Protein AF-A0A699V387-F1 (afdb_monomer_lite)

Foldseek 3Di:
DDPPVVVVVVVVCVPAPPCNPPVCVVCVVVDPPDDDPDPPDDPDDDDDDDDPPDDDDDDDDDDDDPVVVD

Organism: Tanacetum cinerariifolium (NCBI:txid118510)

Structure (mmCIF, N/CA/C/O backbone):
data_AF-A0A699V387-F1
#
_entry.id   AF-A0A699V387-F1
#
loop_
_atom_site.group_PDB
_atom_site.id
_atom_site.type_symbol
_atom_site.label_atom_id
_atom_site.label_alt_id
_atom_site.label_comp_id
_atom_site.label_asym_id
_atom_site.label_entity_id
_atom_site.label_seq_id
_atom_site.pdbx_PDB_ins_code
_atom_site.Cartn_x
_atom_site.Cartn_y
_atom_site.Cartn_z
_atom_site.occupancy
_atom_site.B_iso_or_equiv
_atom_site.auth_seq_id
_atom_site.auth_comp_id
_atom_site.auth_asym_id
_atom_site.auth_atom_id
_atom_site.pdbx_PDB_model_num
ATOM 1 N N . MET A 1 1 ? 2.594 28.339 33.530 1.00 42.16 1 MET A N 1
ATOM 2 C CA . MET A 1 1 ? 2.855 28.149 32.087 1.00 42.16 1 MET A CA 1
ATOM 3 C C . MET A 1 1 ? 1.872 27.109 31.562 1.00 42.16 1 MET A C 1
ATOM 5 O O . MET A 1 1 ? 1.604 26.158 32.275 1.00 42.16 1 MET A O 1
ATOM 9 N N . ALA A 1 2 ? 1.267 27.395 30.406 1.00 52.31 2 ALA A N 1
ATOM 10 C CA . ALA A 1 2 ? 0.179 26.711 29.690 1.00 52.31 2 ALA A CA 1
ATOM 11 C C . ALA A 1 2 ? -0.329 25.336 30.199 1.00 52.31 2 ALA A C 1
ATOM 13 O O . ALA A 1 2 ? 0.292 24.307 29.965 1.00 52.31 2 ALA A O 1
ATOM 14 N N . HIS A 1 3 ? -1.553 25.322 30.745 1.00 48.25 3 HIS A N 1
ATOM 15 C CA . HIS A 1 3 ? -2.400 24.121 30.913 1.00 48.25 3 HIS A CA 1
ATOM 16 C C . HIS A 1 3 ? -3.579 24.098 29.912 1.00 48.25 3 HIS A C 1
ATOM 18 O O . HIS A 1 3 ? -4.582 23.424 30.133 1.00 48.25 3 HIS A O 1
ATOM 24 N N . ILE A 1 4 ? -3.502 24.901 28.846 1.00 57.78 4 ILE A N 1
ATOM 25 C CA . ILE A 1 4 ? -4.651 25.249 27.988 1.00 57.78 4 ILE A CA 1
ATOM 26 C C . ILE A 1 4 ? -4.754 24.331 26.755 1.00 57.78 4 ILE A C 1
ATOM 28 O O . ILE A 1 4 ? -5.838 24.111 26.225 1.00 57.78 4 ILE A O 1
ATOM 32 N N . THR A 1 5 ? -3.651 23.706 26.343 1.00 52.12 5 THR A N 1
ATOM 33 C CA . THR A 1 5 ? -3.571 22.944 25.089 1.00 52.12 5 THR A CA 1
ATOM 34 C C . THR A 1 5 ? -4.201 21.551 25.134 1.00 52.12 5 THR A C 1
ATOM 36 O O . THR A 1 5 ? -4.490 21.002 24.078 1.00 52.12 5 THR A O 1
ATOM 39 N N . THR A 1 6 ? -4.475 20.969 26.306 1.00 55.28 6 THR A N 1
ATOM 40 C CA . THR A 1 6 ? -5.174 19.671 26.385 1.00 55.28 6 THR A CA 1
ATOM 41 C C . THR A 1 6 ? -6.687 19.834 26.275 1.00 55.28 6 THR A C 1
ATOM 43 O O . THR A 1 6 ? -7.331 19.095 25.536 1.00 55.28 6 THR A O 1
ATOM 46 N N . LYS A 1 7 ? -7.256 20.857 26.929 1.00 58.16 7 LYS A N 1
ATOM 47 C CA . LYS A 1 7 ? -8.704 21.112 26.915 1.00 58.16 7 LYS A CA 1
ATOM 48 C C . LYS A 1 7 ? -9.214 21.552 25.543 1.00 58.16 7 LYS A C 1
ATOM 50 O O . LYS A 1 7 ? -10.277 21.097 25.149 1.00 58.16 7 LYS A O 1
ATOM 55 N N . GLU A 1 8 ? -8.475 22.374 24.795 1.00 59.38 8 GLU A N 1
ATOM 56 C CA . GLU A 1 8 ? -8.900 22.799 23.447 1.00 59.38 8 GLU A CA 1
ATOM 57 C C . GLU A 1 8 ? -8.803 21.683 22.397 1.00 59.38 8 GLU A C 1
ATOM 59 O O . GLU A 1 8 ? -9.648 21.610 21.504 1.00 59.38 8 GLU A O 1
ATOM 64 N N . VAL A 1 9 ? -7.803 20.797 22.497 1.00 59.44 9 VAL A N 1
ATOM 65 C CA . VAL A 1 9 ? -7.677 19.627 21.609 1.00 59.44 9 VAL A CA 1
ATOM 66 C C . VAL A 1 9 ? -8.771 18.605 21.918 1.00 59.44 9 VAL A C 1
ATOM 68 O O . VAL A 1 9 ? -9.390 18.075 20.997 1.00 59.44 9 VAL A O 1
ATOM 71 N N . GLU A 1 10 ? -9.081 18.390 23.198 1.00 57.59 10 GLU A N 1
ATOM 72 C CA . GLU A 1 10 ? -10.172 17.512 23.621 1.00 57.59 10 GLU A CA 1
ATOM 73 C C . GLU A 1 10 ? -11.554 18.083 23.258 1.00 57.59 10 GLU A C 1
ATOM 75 O O . GLU A 1 10 ? -12.436 17.345 22.825 1.00 57.59 10 GLU A O 1
ATOM 80 N N . ASP A 1 11 ? -11.746 19.401 23.357 1.00 56.69 11 ASP A N 1
ATOM 81 C CA . ASP A 1 11 ? -12.990 20.073 22.958 1.00 56.69 11 ASP A CA 1
ATOM 82 C C . ASP A 1 11 ? -13.172 20.123 21.427 1.00 56.69 11 ASP A C 1
ATOM 84 O O . ASP A 1 11 ? -14.296 20.059 20.925 1.00 56.69 11 ASP A O 1
ATOM 88 N N . LYS A 1 12 ? -12.073 20.157 20.654 1.00 57.50 12 LYS A N 1
ATOM 89 C CA . LYS A 1 12 ? -12.099 19.952 19.194 1.00 57.50 12 LYS A CA 1
ATOM 90 C C . LYS A 1 12 ? -12.400 18.501 18.807 1.00 57.50 12 LYS A C 1
ATOM 92 O O . LYS A 1 12 ? -13.180 18.302 17.880 1.00 57.50 12 LYS A O 1
ATOM 97 N N . LEU A 1 13 ? -11.856 17.509 19.519 1.00 58.03 13 LEU A N 1
ATOM 98 C CA . LEU A 1 13 ? -12.184 16.085 19.328 1.00 58.03 13 LEU A CA 1
ATOM 99 C C . LEU A 1 13 ? -13.669 15.806 19.632 1.00 58.03 13 LEU A C 1
ATOM 101 O O . LEU A 1 13 ? -14.316 15.020 18.945 1.00 58.03 13 LEU A O 1
ATOM 105 N N . LYS A 1 14 ? -14.239 16.498 20.627 1.00 59.16 14 LYS A N 1
ATOM 106 C CA . LYS A 1 14 ? -15.658 16.395 21.011 1.00 59.16 14 LYS A CA 1
ATOM 107 C C . LYS A 1 14 ? -16.633 17.028 20.009 1.00 59.16 14 LYS A C 1
ATOM 109 O O . LYS A 1 14 ? -17.831 16.784 20.114 1.00 59.16 14 LYS A O 1
ATOM 114 N N . LYS A 1 15 ? -16.172 17.830 19.039 1.00 62.00 15 LYS A N 1
ATOM 115 C CA . LYS A 1 15 ? -17.052 18.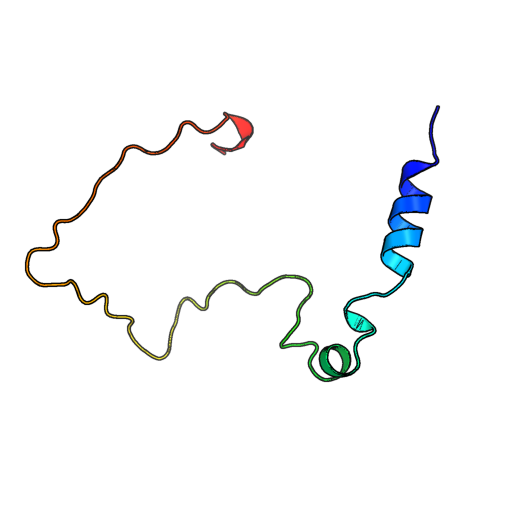640 18.168 1.00 62.00 15 LYS A CA 1
ATOM 116 C C . LYS A 1 15 ? -17.659 17.927 16.956 1.00 62.00 15 LYS A C 1
ATOM 118 O O . LYS A 1 15 ? -18.375 18.583 16.203 1.00 62.00 15 LYS A O 1
ATOM 123 N N . LYS A 1 16 ? -17.418 16.624 16.802 1.00 67.75 16 LYS A N 1
ATOM 124 C CA . LYS A 1 16 ? -18.172 15.611 16.028 1.00 67.75 16 LYS A CA 1
ATOM 125 C C . LYS A 1 16 ? -17.225 14.433 15.868 1.00 67.75 16 LYS A C 1
ATOM 127 O O . LYS A 1 16 ? -16.258 14.533 15.112 1.00 67.75 16 LYS A O 1
ATOM 132 N N . ARG A 1 17 ? -17.462 13.353 16.604 1.00 80.62 17 ARG A N 1
ATOM 133 C CA . ARG A 1 17 ? -16.649 12.150 16.461 1.00 80.62 17 ARG A CA 1
ATOM 134 C C . ARG A 1 17 ? -17.060 11.407 15.189 1.00 80.62 17 ARG A C 1
ATOM 136 O O . ARG A 1 17 ? -18.189 11.545 14.722 1.00 80.62 17 ARG A O 1
ATOM 143 N N . LEU A 1 18 ? -16.153 10.630 14.604 1.00 80.50 18 LEU A N 1
ATOM 144 C CA . LEU A 1 18 ? -16.453 9.828 13.409 1.00 80.50 18 LEU A CA 1
ATOM 145 C C . LEU A 1 18 ? -17.575 8.823 13.728 1.00 80.50 18 LEU A C 1
ATOM 147 O O . LEU A 1 18 ? -18.498 8.617 12.940 1.00 80.50 18 LEU A O 1
ATOM 151 N N . GLU A 1 19 ? -17.568 8.323 14.959 1.00 82.88 19 GLU A N 1
ATOM 152 C CA . GLU A 1 19 ? -18.622 7.515 15.562 1.00 82.88 19 GLU A CA 1
ATOM 153 C C . GLU A 1 19 ? -19.985 8.219 15.631 1.00 82.88 19 GLU A C 1
ATOM 155 O O . GLU A 1 19 ? -20.967 7.543 15.890 1.00 82.88 19 GLU A O 1
ATOM 160 N N . ASP A 1 20 ? -20.113 9.531 15.402 1.00 86.44 20 ASP A N 1
ATOM 161 C CA . ASP A 1 20 ? -21.413 10.219 15.334 1.00 86.44 20 ASP A CA 1
ATOM 162 C C . ASP A 1 20 ? -22.118 10.063 13.987 1.00 86.44 20 ASP A C 1
ATOM 164 O O . ASP A 1 20 ? -23.312 10.347 13.863 1.00 86.44 20 ASP A O 1
ATOM 168 N N . VAL A 1 21 ? -21.403 9.571 12.977 1.00 89.31 21 VAL A N 1
ATOM 169 C CA . VAL A 1 21 ? -21.965 9.309 11.660 1.00 89.31 21 VAL A CA 1
ATOM 170 C C . VAL A 1 21 ? -22.815 8.028 11.726 1.00 89.31 21 VAL A C 1
ATOM 172 O O . VAL A 1 21 ? -22.286 6.963 12.054 1.00 89.31 21 VAL A O 1
ATOM 175 N N . PRO A 1 22 ? -24.116 8.066 11.365 1.00 89.38 22 PRO A N 1
ATOM 176 C CA . PRO A 1 22 ? -25.014 6.914 11.502 1.00 89.38 22 PRO A CA 1
ATOM 177 C C . PRO A 1 22 ? -24.513 5.634 10.822 1.00 89.38 22 PRO A C 1
ATOM 179 O O . PRO A 1 22 ? -24.667 4.547 11.371 1.00 89.38 22 PRO A O 1
ATOM 182 N N . ILE A 1 23 ? -23.868 5.748 9.655 1.00 90.69 23 ILE A N 1
ATOM 183 C CA . ILE A 1 23 ? -23.336 4.574 8.954 1.00 90.69 23 ILE A CA 1
ATOM 184 C C . ILE A 1 23 ? -22.156 3.939 9.699 1.00 90.69 23 ILE A C 1
ATOM 186 O O . ILE A 1 23 ? -22.043 2.722 9.735 1.00 90.69 23 ILE A O 1
ATOM 190 N N . VAL A 1 24 ? -21.328 4.731 10.374 1.00 88.69 24 VAL A N 1
ATOM 191 C CA . VAL A 1 24 ? -20.179 4.229 11.140 1.00 88.69 24 VAL A CA 1
ATOM 192 C C . VAL A 1 24 ? -20.670 3.473 12.373 1.00 88.69 24 VAL A C 1
ATOM 194 O O . VAL A 1 24 ? -20.205 2.366 12.637 1.00 88.69 24 VAL A O 1
ATOM 197 N N . ARG A 1 25 ? -21.684 4.012 13.069 1.00 88.69 25 ARG A N 1
ATOM 198 C CA . ARG A 1 25 ? -22.326 3.354 14.225 1.00 88.69 25 ARG A CA 1
ATOM 199 C C . ARG A 1 25 ? -22.898 1.982 13.881 1.00 88.69 25 ARG A C 1
ATOM 201 O O . ARG A 1 25 ? -22.839 1.072 14.700 1.00 88.69 25 ARG A O 1
ATOM 208 N N . ASN A 1 26 ? -23.440 1.839 12.673 1.00 93.06 26 ASN A N 1
ATOM 209 C CA . ASN A 1 26 ? -24.034 0.590 12.202 1.00 93.06 26 ASN A CA 1
ATOM 210 C C . ASN A 1 26 ? -22.980 -0.457 11.796 1.00 93.06 26 ASN A C 1
ATOM 212 O O . ASN A 1 26 ? -23.305 -1.640 11.716 1.00 93.06 26 ASN A O 1
ATOM 216 N N . PHE A 1 27 ? -21.727 -0.047 11.559 1.00 90.00 27 PHE A N 1
ATOM 217 C CA . PHE A 1 27 ? -20.651 -0.922 11.085 1.00 90.00 27 PHE A CA 1
ATOM 218 C C . PHE A 1 27 ? -19.333 -0.735 11.864 1.00 90.00 27 PHE A C 1
ATOM 220 O O . PHE A 1 27 ? -18.286 -0.495 11.257 1.00 90.00 27 PHE A O 1
ATOM 227 N N . PRO A 1 28 ? -19.322 -0.930 13.197 1.00 84.69 28 PRO A N 1
ATOM 228 C CA . PRO A 1 28 ? -18.134 -0.684 14.023 1.00 84.69 28 PRO A CA 1
ATOM 229 C C . PRO A 1 28 ? -16.951 -1.601 13.670 1.00 84.69 28 PRO A C 1
ATOM 231 O O . PRO A 1 28 ? -15.798 -1.247 13.879 1.00 84.69 28 PRO A O 1
ATOM 234 N N . LYS A 1 29 ? -17.218 -2.779 13.090 1.00 84.19 29 LYS A N 1
ATOM 235 C CA . LYS A 1 29 ? -16.183 -3.724 12.637 1.00 84.19 29 LYS A CA 1
ATOM 236 C C . LYS A 1 29 ? -15.537 -3.328 11.300 1.00 84.19 29 LYS A C 1
ATOM 238 O O . LYS A 1 29 ? -14.445 -3.795 10.998 1.00 84.19 29 LYS A O 1
ATOM 243 N N . VAL A 1 30 ? -16.220 -2.512 10.495 1.00 86.44 30 VAL A N 1
ATOM 244 C CA . VAL A 1 30 ? -15.729 -2.027 9.190 1.00 86.44 30 VAL A CA 1
ATOM 245 C C . VAL A 1 30 ? -14.946 -0.725 9.352 1.00 86.44 30 VAL A C 1
ATOM 247 O O . VAL A 1 30 ? -14.009 -0.482 8.598 1.00 86.44 30 VAL A O 1
ATOM 250 N N . PHE A 1 31 ? -15.292 0.073 10.366 1.00 85.94 31 PHE A N 1
ATOM 251 C CA . PHE A 1 31 ? -14.613 1.319 10.724 1.00 85.94 31 PHE A CA 1
ATOM 252 C C . PHE A 1 31 ? -13.972 1.227 12.118 1.00 85.94 31 PHE A C 1
ATOM 254 O O . PHE A 1 31 ? -14.408 1.925 13.035 1.00 85.94 31 PHE A O 1
ATOM 261 N N . PRO A 1 32 ? -12.978 0.345 12.319 1.00 84.75 32 PRO A N 1
ATOM 262 C CA . PRO A 1 32 ? -12.257 0.298 13.580 1.00 84.75 32 PRO A CA 1
ATOM 263 C C . PRO A 1 32 ? -11.389 1.555 13.743 1.00 84.75 32 PRO A C 1
ATOM 265 O O . PRO A 1 32 ? -10.915 2.129 12.763 1.00 84.75 32 PRO A O 1
ATOM 268 N N . GLU A 1 33 ? -11.168 1.969 14.991 1.00 83.88 33 GLU A N 1
ATOM 269 C CA . GLU A 1 33 ? -10.309 3.117 15.327 1.00 83.88 33 GLU A CA 1
ATOM 270 C C . GLU A 1 33 ? -8.848 2.887 14.896 1.00 83.88 33 GLU A C 1
ATOM 272 O O . GLU A 1 33 ? -8.157 3.823 14.500 1.00 83.88 33 GLU A O 1
ATOM 277 N N . GLU A 1 34 ? -8.415 1.623 14.881 1.00 84.62 34 GLU A N 1
ATOM 278 C CA . GLU A 1 34 ? -7.139 1.171 14.330 1.00 84.62 34 GLU A CA 1
ATOM 279 C C . GLU A 1 34 ? -7.379 0.110 13.248 1.00 84.62 34 GLU A C 1
ATOM 281 O O . GLU A 1 34 ? 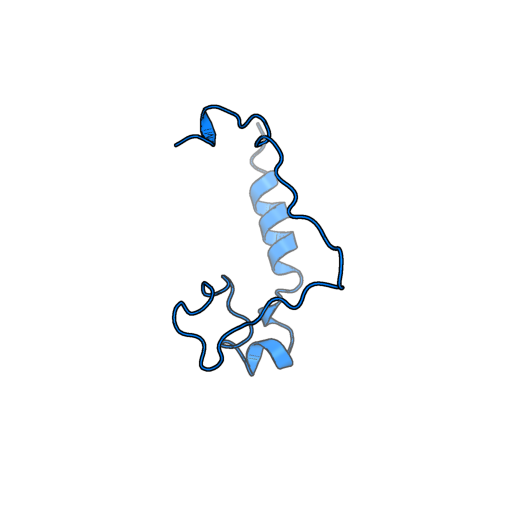-8.177 -0.816 13.426 1.00 84.62 34 GLU A O 1
ATOM 286 N N . LEU A 1 35 ? -6.700 0.239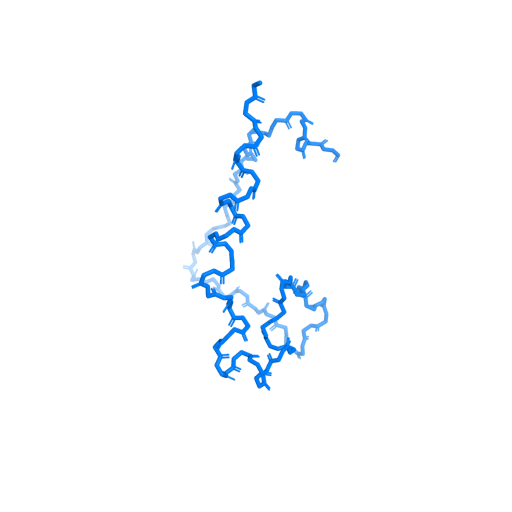 12.104 1.00 85.00 35 LEU A N 1
ATOM 287 C CA . LEU A 1 35 ? -6.872 -0.698 10.997 1.00 85.00 35 LEU A CA 1
ATOM 288 C C . LEU A 1 35 ? -6.247 -2.056 11.348 1.00 85.00 35 LEU A C 1
ATOM 290 O O . LEU A 1 35 ? -5.064 -2.105 11.692 1.00 85.00 35 LEU A O 1
ATOM 294 N N . PRO A 1 36 ? -6.981 -3.175 11.203 1.00 79.75 36 PRO A N 1
ATOM 295 C CA . PRO A 1 36 ? -6.373 -4.487 11.320 1.00 79.75 36 PRO A CA 1
ATOM 296 C C . PRO A 1 36 ? -5.303 -4.633 10.235 1.00 79.75 36 PRO A C 1
ATOM 298 O O . PRO A 1 36 ? -5.495 -4.209 9.091 1.00 79.75 36 PRO A O 1
ATOM 301 N N . GLY A 1 37 ? -4.175 -5.248 10.589 1.00 82.38 37 GLY A N 1
ATOM 302 C CA . GLY A 1 37 ? -3.142 -5.585 9.616 1.00 82.38 37 GLY A CA 1
ATOM 303 C C . GLY A 1 37 ? -3.712 -6.406 8.456 1.00 82.38 37 GLY A C 1
ATOM 304 O O . GLY A 1 37 ? -4.731 -7.090 8.589 1.00 82.38 37 GLY A O 1
ATOM 305 N N . LEU A 1 38 ? -3.045 -6.348 7.302 1.00 80.62 38 LEU A N 1
ATOM 306 C CA . LEU A 1 38 ? -3.442 -7.161 6.155 1.00 80.62 38 LEU A CA 1
ATOM 307 C C . LEU A 1 38 ? -3.414 -8.645 6.557 1.00 80.62 38 LEU A C 1
ATOM 309 O O . LEU A 1 38 ? -2.417 -9.091 7.131 1.00 80.62 38 LEU A O 1
ATOM 313 N N . PRO A 1 39 ? -4.468 -9.424 6.258 1.00 74.88 39 PRO A N 1
ATOM 314 C CA . PRO A 1 39 ? -4.457 -10.844 6.561 1.00 74.88 39 PRO A CA 1
ATOM 315 C C . PRO A 1 39 ? -3.306 -11.502 5.797 1.00 74.88 39 PRO A C 1
ATOM 317 O O . PRO A 1 39 ? -3.185 -11.335 4.580 1.00 74.88 39 PRO A O 1
ATOM 320 N N . LEU A 1 40 ? -2.461 -12.240 6.525 1.00 68.12 40 LEU A N 1
ATOM 321 C CA . LEU A 1 40 ? -1.348 -12.996 5.944 1.00 68.12 40 LEU A CA 1
ATOM 322 C C . LEU A 1 40 ? -1.867 -13.991 4.896 1.00 68.12 40 LEU A C 1
ATOM 324 O O . LEU A 1 40 ? -1.283 -14.144 3.827 1.00 68.12 40 LEU A O 1
ATOM 328 N N . THR A 1 41 ? -3.015 -14.606 5.189 1.00 75.12 41 THR A N 1
ATOM 329 C CA . THR A 1 41 ? -3.710 -15.531 4.298 1.00 75.12 41 THR A CA 1
ATOM 330 C C . THR A 1 41 ? -4.768 -14.778 3.505 1.00 75.12 41 THR A C 1
ATOM 332 O O . THR A 1 41 ? -5.839 -14.444 4.017 1.00 75.12 41 THR A O 1
ATOM 335 N N . ARG A 1 42 ? -4.472 -14.505 2.236 1.00 76.38 42 ARG A N 1
ATOM 336 C CA . ARG A 1 42 ? -5.460 -14.006 1.277 1.00 76.38 42 ARG A CA 1
ATOM 337 C C . ARG A 1 42 ? -6.113 -15.204 0.576 1.00 76.38 42 ARG A C 1
ATOM 339 O O . ARG A 1 42 ? -5.394 -16.125 0.204 1.00 76.38 42 ARG A O 1
ATOM 346 N N . PRO A 1 43 ? -7.442 -15.209 0.362 1.00 78.25 43 PRO A N 1
ATOM 347 C CA . PRO A 1 43 ? -8.112 -16.283 -0.378 1.00 78.25 43 PRO A CA 1
ATOM 348 C C . PRO A 1 43 ? -7.665 -16.410 -1.842 1.00 78.25 43 PRO A C 1
ATOM 350 O O . PRO A 1 43 ? -7.866 -17.455 -2.449 1.00 78.25 43 PRO A O 1
ATOM 353 N N . ALA A 1 44 ? -7.083 -15.349 -2.406 1.00 79.75 44 ALA A N 1
ATOM 354 C CA . ALA A 1 44 ? -6.554 -15.314 -3.761 1.00 79.75 44 ALA A CA 1
ATOM 355 C C . ALA A 1 44 ? -5.074 -14.918 -3.743 1.00 79.75 44 ALA A C 1
ATOM 357 O O . ALA A 1 44 ? -4.666 -14.016 -3.001 1.00 79.75 44 ALA A O 1
ATOM 358 N N . GLU A 1 45 ? -4.290 -15.588 -4.581 1.00 81.81 45 GLU A N 1
ATOM 359 C CA . GLU A 1 45 ? -2.901 -15.239 -4.849 1.00 81.81 45 GLU A CA 1
ATOM 360 C C . GLU A 1 45 ? -2.861 -13.973 -5.713 1.00 81.81 45 GLU A C 1
ATOM 362 O O . GLU A 1 45 ? -3.569 -13.863 -6.714 1.00 81.81 45 GLU A O 1
ATOM 367 N N . PHE A 1 46 ? -2.078 -12.978 -5.296 1.00 78.69 46 PHE A N 1
ATOM 368 C CA . PHE A 1 46 ? -1.933 -11.736 -6.051 1.00 78.69 46 PHE A CA 1
ATOM 369 C C . PHE A 1 46 ? -0.775 -11.896 -7.032 1.00 78.69 46 PHE A C 1
ATOM 371 O O . PHE A 1 46 ? 0.374 -12.017 -6.611 1.00 78.69 46 PHE A O 1
ATOM 378 N N . GLN A 1 47 ? -1.079 -11.872 -8.328 1.00 87.94 47 GLN A N 1
ATOM 379 C CA . GLN A 1 47 ? -0.077 -11.845 -9.390 1.00 87.94 47 GLN A CA 1
ATOM 380 C C . GLN A 1 47 ? 0.243 -10.393 -9.763 1.00 87.94 47 GLN A C 1
ATOM 382 O O . GLN A 1 47 ? -0.641 -9.536 -9.787 1.00 87.94 47 GLN A O 1
ATOM 387 N N . ILE A 1 48 ? 1.522 -10.107 -10.011 1.00 89.44 48 ILE A N 1
ATOM 388 C CA . ILE A 1 48 ? 1.972 -8.813 -10.529 1.00 89.44 48 ILE A CA 1
ATOM 389 C C . ILE A 1 48 ? 2.365 -9.036 -11.981 1.00 89.44 48 ILE A C 1
ATOM 391 O O . ILE A 1 48 ? 3.465 -9.511 -12.267 1.00 89.44 48 ILE A O 1
ATOM 395 N N . ASP A 1 49 ? 1.457 -8.688 -12.885 1.00 92.19 49 ASP A N 1
ATOM 396 C CA . ASP A 1 49 ? 1.722 -8.765 -14.314 1.00 92.19 49 ASP A CA 1
ATOM 397 C C . ASP A 1 49 ? 2.562 -7.566 -14.747 1.00 92.19 49 ASP A C 1
ATOM 399 O O . ASP A 1 49 ? 2.228 -6.404 -14.494 1.00 92.19 49 ASP A O 1
ATOM 403 N N . LEU A 1 50 ? 3.680 -7.854 -15.404 1.00 92.62 50 LEU A N 1
ATOM 404 C CA . LEU A 1 50 ? 4.554 -6.834 -15.956 1.00 92.62 50 LEU A CA 1
ATOM 405 C C . LEU A 1 50 ? 4.229 -6.615 -17.430 1.00 92.62 50 LEU A C 1
A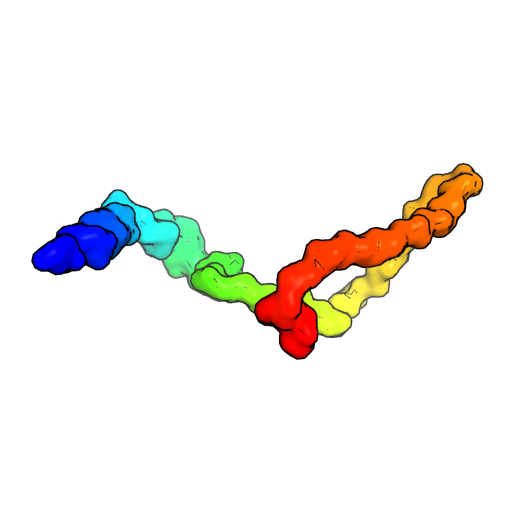TOM 407 O O . LEU A 1 50 ? 4.031 -7.563 -18.191 1.00 92.62 50 LEU A O 1
ATOM 411 N N . VAL A 1 51 ? 4.244 -5.352 -17.854 1.00 95.19 51 VAL A N 1
ATOM 412 C CA . VAL A 1 51 ? 4.243 -5.027 -19.283 1.00 95.19 51 VAL A CA 1
ATOM 413 C C . VAL A 1 51 ? 5.498 -5.652 -19.915 1.00 95.19 51 VAL A C 1
ATOM 415 O O . VAL A 1 51 ? 6.580 -5.533 -19.327 1.00 95.19 51 VAL A O 1
ATOM 418 N N . PRO A 1 52 ? 5.403 -6.306 -21.089 1.00 95.44 52 PRO A N 1
ATOM 419 C CA . PRO A 1 52 ? 6.567 -6.877 -21.758 1.00 95.44 52 PRO A CA 1
ATOM 420 C C . PRO A 1 52 ? 7.701 -5.854 -21.904 1.00 95.44 52 PRO A C 1
ATOM 422 O O . PRO A 1 52 ? 7.495 -4.750 -22.403 1.00 95.44 52 PRO A O 1
ATOM 425 N N . GLY A 1 53 ? 8.901 -6.221 -21.446 1.00 94.19 53 GLY A N 1
ATOM 426 C CA . GLY A 1 53 ? 10.077 -5.344 -21.444 1.00 94.19 53 GLY A CA 1
ATOM 427 C C . GLY A 1 53 ? 10.266 -4.496 -20.179 1.00 94.19 53 GLY A C 1
ATOM 428 O O . GLY A 1 53 ? 11.263 -3.783 -20.084 1.00 94.19 53 GLY A O 1
ATOM 429 N N . ALA A 1 54 ? 9.370 -4.576 -19.189 1.00 95.12 54 ALA A N 1
ATOM 430 C CA . ALA A 1 54 ? 9.588 -3.937 -17.895 1.00 95.12 54 ALA A CA 1
ATOM 431 C C . ALA A 1 54 ? 10.782 -4.572 -17.158 1.00 95.12 54 ALA A C 1
ATOM 433 O O . ALA A 1 54 ? 10.845 -5.787 -16.968 1.00 95.12 54 ALA A O 1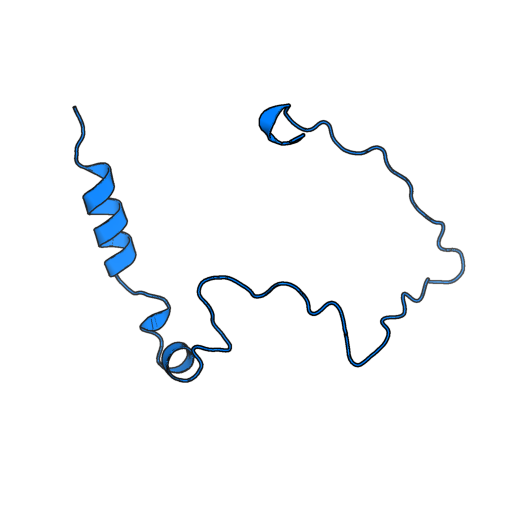
ATOM 434 N N . ALA A 1 55 ? 11.721 -3.733 -16.720 1.00 94.12 55 ALA A N 1
ATOM 435 C CA . ALA A 1 55 ? 12.872 -4.148 -15.928 1.00 94.12 55 ALA A CA 1
ATOM 436 C C . ALA A 1 55 ? 12.606 -3.963 -14.427 1.00 94.12 55 ALA A C 1
ATOM 438 O O . ALA A 1 55 ? 11.919 -3.027 -14.012 1.00 94.12 55 ALA A O 1
ATOM 439 N N . SER A 1 56 ? 13.198 -4.824 -13.598 1.00 91.25 56 SER A N 1
ATOM 440 C CA . SER A 1 56 ? 13.190 -4.642 -12.145 1.00 91.25 56 SER A CA 1
ATOM 441 C C . SER A 1 56 ? 13.942 -3.370 -11.756 1.00 91.25 56 SER A C 1
ATOM 443 O O . SER A 1 56 ? 15.032 -3.110 -12.270 1.00 91.25 56 SER A O 1
ATOM 445 N N . VAL A 1 57 ? 13.407 -2.617 -10.796 1.00 92.81 57 VAL A N 1
ATOM 446 C CA . VAL A 1 57 ? 14.053 -1.407 -10.276 1.00 92.81 57 VAL A CA 1
ATOM 447 C C . VAL A 1 57 ? 14.561 -1.668 -8.863 1.00 92.81 57 VAL A C 1
ATOM 449 O O . VAL A 1 57 ? 13.775 -1.923 -7.956 1.00 92.81 57 VAL A O 1
ATOM 452 N N . ALA A 1 58 ? 15.873 -1.546 -8.671 1.00 94.88 58 ALA A N 1
ATOM 453 C CA . ALA A 1 58 ? 16.500 -1.517 -7.355 1.00 94.88 58 ALA A CA 1
ATOM 454 C C . ALA A 1 58 ? 16.924 -0.080 -7.023 1.00 94.88 58 ALA A C 1
ATOM 456 O O . ALA A 1 58 ? 17.520 0.609 -7.852 1.00 94.88 58 ALA A O 1
ATOM 457 N N . ARG A 1 59 ? 16.614 0.387 -5.812 1.00 94.62 59 ARG A N 1
ATOM 458 C CA . ARG A 1 59 ? 17.042 1.695 -5.294 1.00 94.62 59 ARG A CA 1
ATOM 459 C C . ARG A 1 59 ? 17.585 1.523 -3.885 1.00 94.62 59 ARG A C 1
ATOM 461 O O . ARG A 1 59 ? 17.080 0.695 -3.130 1.00 94.62 59 ARG A O 1
ATOM 468 N N . ALA A 1 60 ? 18.603 2.307 -3.538 1.00 95.56 60 ALA A N 1
ATOM 469 C CA . ALA A 1 60 ? 19.099 2.342 -2.170 1.00 95.56 60 ALA A CA 1
ATOM 470 C C . ALA A 1 60 ? 17.992 2.851 -1.224 1.00 95.56 60 ALA A C 1
ATOM 472 O O . ALA A 1 60 ? 17.265 3.777 -1.605 1.00 95.56 60 ALA A O 1
ATOM 473 N N . PRO A 1 61 ? 17.859 2.287 -0.009 1.00 92.38 61 PRO A N 1
ATOM 474 C CA . PRO A 1 61 ? 16.973 2.841 1.006 1.00 92.38 61 PRO A CA 1
ATOM 475 C C . PRO A 1 61 ? 17.339 4.294 1.324 1.00 92.38 61 PRO A C 1
ATOM 477 O O . PRO A 1 61 ? 18.506 4.690 1.256 1.00 92.38 61 PRO A O 1
ATOM 480 N N . TYR A 1 62 ? 16.344 5.088 1.711 1.00 94.19 62 TYR A N 1
ATOM 481 C CA . TYR A 1 62 ? 16.603 6.415 2.257 1.00 94.19 62 TYR A CA 1
ATOM 482 C C . TYR A 1 62 ? 17.314 6.316 3.609 1.00 94.19 62 TYR A C 1
ATOM 484 O O . TYR A 1 62 ? 17.214 5.313 4.317 1.00 94.19 62 TYR A O 1
ATOM 492 N N . ARG A 1 63 ? 18.040 7.378 3.973 1.00 93.38 63 ARG A N 1
ATOM 493 C CA . ARG A 1 63 ? 18.637 7.484 5.307 1.00 93.38 63 ARG A CA 1
ATOM 494 C C . ARG A 1 63 ? 17.521 7.661 6.332 1.00 93.38 63 ARG A C 1
ATOM 496 O O . ARG A 1 63 ? 16.755 8.613 6.224 1.00 93.38 63 ARG A O 1
ATOM 503 N N . LEU A 1 64 ? 17.469 6.759 7.304 1.00 94.88 64 LEU A N 1
ATOM 504 C CA . LEU A 1 64 ? 16.584 6.843 8.462 1.00 94.88 64 LEU A CA 1
ATOM 505 C C . LEU A 1 64 ? 17.325 7.487 9.637 1.00 94.88 64 LEU A C 1
ATOM 507 O O . LEU A 1 64 ? 18.554 7.395 9.729 1.00 94.88 64 LEU A O 1
ATOM 511 N N . ALA A 1 65 ? 16.594 8.143 10.535 1.00 95.25 65 ALA A N 1
ATOM 512 C CA . ALA A 1 65 ? 17.175 8.612 11.786 1.00 95.25 65 ALA A CA 1
ATOM 513 C C . ALA A 1 65 ? 17.492 7.415 12.708 1.00 95.25 65 ALA A C 1
ATOM 515 O O . ALA A 1 65 ? 16.779 6.409 12.668 1.00 95.25 65 ALA A O 1
ATOM 516 N N . PRO A 1 66 ? 18.493 7.506 13.607 1.00 93.38 66 PRO A N 1
ATOM 517 C CA . PRO A 1 66 ? 18.805 6.418 14.539 1.00 93.38 66 PRO A CA 1
ATOM 518 C C . PRO A 1 66 ? 17.611 5.943 15.385 1.00 93.38 66 PRO A C 1
ATOM 520 O O . PRO A 1 66 ? 17.535 4.772 15.734 1.00 93.38 66 PRO A O 1
ATOM 523 N N . SER A 1 67 ? 16.653 6.825 15.689 1.00 94.69 67 SER A N 1
ATOM 524 C CA . SER A 1 67 ? 15.429 6.487 16.432 1.00 94.69 67 SER A CA 1
ATOM 525 C C . SER A 1 67 ? 14.455 5.583 15.668 1.00 94.69 67 SER A C 1
ATOM 527 O O . SER A 1 67 ? 13.625 4.931 16.296 1.00 94.69 67 SER A O 1
ATOM 529 N N . GLU A 1 68 ? 14.533 5.569 14.336 1.00 91.81 68 GLU A N 1
ATOM 530 C CA . GLU A 1 68 ? 13.694 4.754 13.447 1.00 91.81 68 GLU A CA 1
ATOM 531 C C . GLU A 1 68 ? 14.351 3.405 13.114 1.00 91.81 68 GLU A C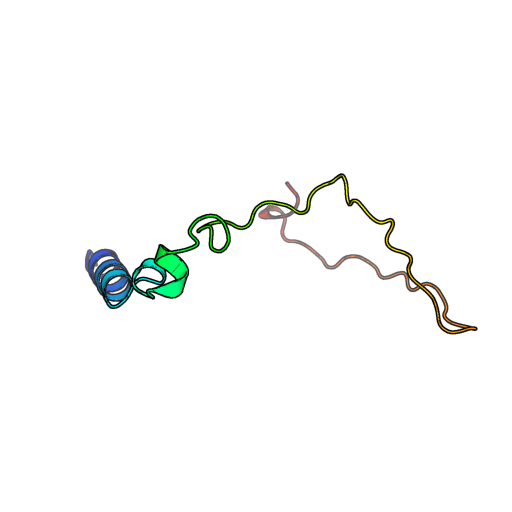 1
ATOM 533 O O . GLU A 1 68 ? 13.662 2.467 12.728 1.00 91.81 68 GLU A O 1
ATOM 538 N N . MET A 1 69 ? 15.672 3.288 13.295 1.00 86.19 69 MET A N 1
ATOM 539 C CA . MET A 1 69 ? 16.467 2.075 13.046 1.00 86.19 69 MET A CA 1
ATOM 540 C C . MET A 1 69 ? 16.485 1.107 14.246 1.00 86.19 69 MET A C 1
ATOM 542 O O . MET A 1 69 ? 17.520 0.501 14.525 1.00 86.19 69 MET A O 1
ATOM 546 N N . LYS A 1 70 ? 15.382 1.020 14.997 1.00 67.31 70 LYS A N 1
ATOM 547 C CA . LYS A 1 70 ? 15.283 0.153 16.181 1.00 67.31 70 LYS A CA 1
ATOM 548 C C . LYS A 1 70 ? 15.392 -1.333 15.857 1.00 67.31 70 LYS A C 1
ATOM 550 O O . LYS A 1 70 ? 14.837 -1.755 14.820 1.00 67.31 70 LYS A O 1
#

Radius of gyration: 22.11 Å; chains: 1; bounding box: 44×44×54 Å

Sequence (70 aa):
MAHITTKEVEDKLKKKRLEDVPIVRNFPKVFPEELPGLPLTRPAEFQIDLVPGAASVARAPYRLAPSEMK

pLDDT: mean 80.11, std 14.53, range [42.16, 95.56]

Secondary structure (DSSP, 8-state):
----HHHHHHHHHTT--GGGSHHHHH-TTTS-SSPPPPPSS-SS----PPPTTPPP---PPPPPPTTT--